Protein AF-A0A5B7I243-F1 (afdb_monomer_lite)

Radius of gyration: 12.22 Å; chains: 1; bounding box: 26×24×28 Å

Organism: Portunus trituberculatus (NCBI:txid210409)

Structure (mmCIF, N/CA/C/O backbone):
data_AF-A0A5B7I243-F1
#
_entry.id   AF-A0A5B7I243-F1
#
loop_
_atom_site.group_PDB
_atom_site.id
_atom_site.type_symbol
_atom_site.label_atom_id
_atom_site.label_alt_id
_atom_site.label_comp_id
_atom_site.label_asym_id
_atom_site.label_entity_id
_atom_site.label_seq_id
_atom_site.pdbx_PDB_ins_code
_atom_site.Cartn_x
_atom_site.Cartn_y
_atom_site.Cartn_z
_atom_site.occupancy
_atom_site.B_iso_or_equiv
_atom_site.auth_seq_id
_atom_site.auth_comp_id
_atom_site.auth_asym_id
_atom_site.auth_atom_id
_atom_site.pdbx_PDB_model_num
ATOM 1 N N . MET A 1 1 ? -18.899 2.736 11.578 1.00 91.00 1 MET A N 1
ATOM 2 C CA . MET A 1 1 ? -18.330 1.368 11.542 1.00 91.00 1 MET A CA 1
ATOM 3 C C . MET A 1 1 ? -16.824 1.363 11.769 1.00 91.00 1 MET A C 1
ATOM 5 O O . MET A 1 1 ? -16.410 0.809 12.776 1.00 91.00 1 MET A O 1
ATOM 9 N N . ILE A 1 2 ? -16.017 2.007 10.915 1.00 96.12 2 ILE A N 1
ATOM 10 C CA . ILE A 1 2 ? -14.555 2.107 11.118 1.00 96.12 2 ILE A CA 1
ATOM 11 C C . ILE A 1 2 ? -14.220 3.042 12.292 1.00 96.12 2 ILE A C 1
ATOM 13 O O . ILE A 1 2 ? -13.581 2.616 13.244 1.00 96.12 2 ILE A O 1
ATOM 17 N N . ALA A 1 3 ? -14.740 4.277 12.289 1.00 96.56 3 ALA A N 1
ATOM 18 C CA . ALA A 1 3 ? -14.537 5.232 13.392 1.00 96.56 3 ALA A CA 1
ATOM 19 C C . ALA A 1 3 ? -15.084 4.724 14.740 1.00 96.56 3 ALA A C 1
ATOM 21 O O . ALA A 1 3 ? -14.535 5.012 15.792 1.00 96.56 3 ALA A O 1
ATOM 22 N N . SER A 1 4 ? -16.143 3.910 14.698 1.00 96.62 4 SER A N 1
ATOM 23 C CA . SER A 1 4 ? -16.727 3.261 15.875 1.00 96.62 4 SER A CA 1
ATOM 24 C C . SER A 1 4 ? -16.002 1.967 16.286 1.00 96.62 4 SER A C 1
ATOM 26 O O . SER A 1 4 ? -16.560 1.203 17.065 1.00 96.62 4 SER A O 1
ATOM 28 N N . GLY A 1 5 ? -14.848 1.639 15.687 1.00 95.50 5 GLY A N 1
ATOM 29 C CA . GLY A 1 5 ? -14.015 0.475 16.027 1.00 95.50 5 GLY A CA 1
ATOM 30 C C . GLY A 1 5 ? -14.561 -0.902 15.626 1.00 95.50 5 GLY A C 1
ATOM 31 O O . GLY A 1 5 ? -13.911 -1.911 15.870 1.00 95.50 5 GLY A O 1
ATOM 32 N N . LYS A 1 6 ? -15.731 -0.970 14.983 1.00 97.50 6 LYS A N 1
ATOM 33 C CA . LYS A 1 6 ? -16.402 -2.238 14.638 1.00 97.50 6 LYS A CA 1
ATOM 34 C C . LYS A 1 6 ? -15.728 -2.984 13.482 1.00 97.50 6 LYS A C 1
ATOM 36 O O . LYS A 1 6 ? -15.971 -4.171 13.314 1.00 97.50 6 LYS A O 1
ATOM 41 N N . ILE A 1 7 ? -14.932 -2.293 12.661 1.00 97.06 7 ILE A N 1
ATOM 42 C CA . ILE A 1 7 ? -14.216 -2.877 11.518 1.00 97.06 7 ILE A CA 1
ATOM 43 C C . ILE A 1 7 ? -12.796 -2.309 11.478 1.00 97.06 7 ILE A C 1
ATOM 45 O O . ILE A 1 7 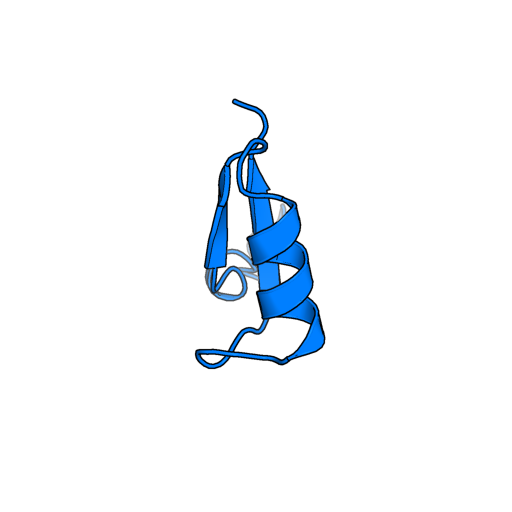? -12.620 -1.092 11.392 1.00 97.06 7 ILE A O 1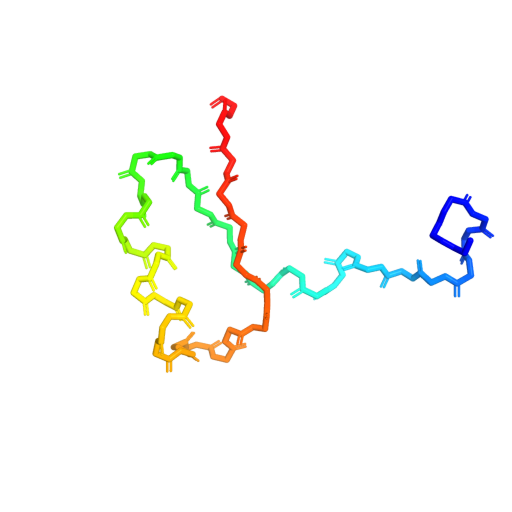
ATOM 49 N N . ASN A 1 8 ? -11.792 -3.189 11.481 1.00 96.38 8 ASN A N 1
ATOM 50 C CA . ASN A 1 8 ? -10.390 -2.823 11.288 1.00 96.38 8 ASN A CA 1
ATOM 51 C C . ASN A 1 8 ? -9.972 -3.058 9.831 1.00 96.38 8 ASN A C 1
ATOM 53 O O . ASN A 1 8 ? -9.733 -4.189 9.422 1.00 96.38 8 ASN A O 1
ATOM 57 N N . VAL A 1 9 ? -9.854 -1.980 9.057 1.00 96.25 9 VAL A N 1
ATOM 58 C CA . VAL A 1 9 ? -9.465 -2.046 7.636 1.00 96.25 9 VAL A CA 1
ATOM 59 C C . VAL A 1 9 ? -7.956 -1.973 7.410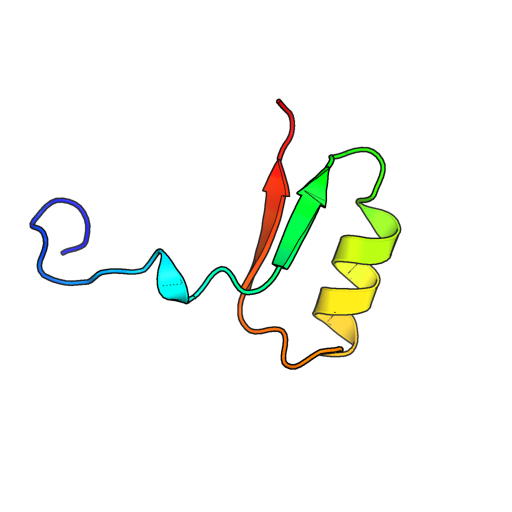 1.00 96.25 9 VAL A C 1
ATOM 61 O O . VAL A 1 9 ? -7.497 -2.219 6.298 1.00 96.25 9 VAL A O 1
ATOM 64 N N . LYS A 1 10 ? -7.165 -1.641 8.442 1.00 95.88 10 LYS A N 1
ATOM 65 C CA . LYS A 1 10 ? -5.708 -1.472 8.307 1.00 95.88 10 LYS A CA 1
ATOM 66 C C . LYS A 1 10 ? -4.999 -2.719 7.746 1.00 95.88 10 LYS A C 1
ATOM 68 O O . LYS A 1 10 ? -4.139 -2.527 6.890 1.00 95.88 10 LYS A O 1
ATOM 73 N N . PRO A 1 11 ? -5.359 -3.962 8.135 1.00 96.62 11 PRO A N 1
ATOM 74 C CA . PRO A 1 11 ? -4.721 -5.169 7.607 1.00 96.62 11 PRO A CA 1
ATOM 75 C C . PRO A 1 11 ? -4.954 -5.410 6.113 1.00 96.62 11 PRO A C 1
ATOM 77 O O . PRO A 1 11 ? -4.232 -6.196 5.515 1.00 96.62 11 PRO A O 1
ATOM 80 N N . LEU A 1 12 ? -5.940 -4.750 5.494 1.00 97.19 12 LEU A N 1
ATOM 81 C CA . LEU A 1 12 ? -6.192 -4.918 4.061 1.00 97.19 12 LEU A CA 1
ATOM 82 C C . LEU A 1 12 ? -5.063 -4.326 3.212 1.00 97.19 12 LEU A C 1
ATOM 84 O O . LEU A 1 12 ? -4.860 -4.770 2.086 1.00 97.19 12 LEU A O 1
ATOM 88 N N . ILE A 1 13 ? -4.332 -3.336 3.741 1.00 97.44 13 ILE A N 1
ATOM 89 C CA . ILE A 1 13 ? -3.217 -2.673 3.056 1.00 97.44 13 ILE A CA 1
ATOM 90 C C . ILE A 1 13 ? -2.018 -3.621 3.015 1.00 97.44 13 ILE A C 1
ATOM 92 O O . ILE A 1 13 ? -1.179 -3.633 3.911 1.00 97.44 13 ILE A O 1
ATOM 96 N N . THR A 1 14 ? -1.956 -4.406 1.945 1.00 97.94 14 THR A N 1
ATOM 97 C CA . THR A 1 14 ? -0.896 -5.389 1.682 1.00 97.94 14 THR A CA 1
ATOM 98 C C . THR A 1 14 ? 0.396 -4.768 1.164 1.00 97.94 14 THR A C 1
ATOM 100 O O . THR A 1 14 ? 1.469 -5.283 1.446 1.00 97.94 14 THR A O 1
ATOM 103 N N . HIS A 1 15 ? 0.305 -3.665 0.415 1.00 97.81 15 HIS A N 1
ATOM 104 C CA . HIS A 1 15 ? 1.459 -3.041 -0.229 1.00 97.81 15 HIS A CA 1
ATOM 105 C C . HIS A 1 15 ? 1.409 -1.524 -0.071 1.00 97.81 15 HIS A C 1
ATOM 107 O O . HIS A 1 15 ? 0.345 -0.908 -0.206 1.00 97.81 15 HIS A O 1
ATOM 113 N N . ARG A 1 16 ? 2.572 -0.933 0.208 1.00 97.62 16 ARG A N 1
ATOM 114 C CA . ARG A 1 16 ? 2.775 0.509 0.347 1.00 97.62 16 ARG A CA 1
ATOM 115 C C . ARG A 1 16 ? 3.907 0.932 -0.570 1.00 97.62 16 ARG A C 1
ATOM 117 O O . ARG A 1 16 ? 4.963 0.309 -0.549 1.00 97.62 16 ARG A O 1
ATOM 124 N N . PHE A 1 17 ? 3.667 1.986 -1.328 1.00 97.62 17 PHE A N 1
ATOM 125 C CA . PHE A 1 17 ? 4.622 2.576 -2.254 1.00 97.62 17 PHE A CA 1
ATOM 126 C C . PHE A 1 17 ? 4.715 4.075 -1.999 1.00 97.62 17 PHE A C 1
ATOM 128 O O . PHE A 1 17 ? 3.742 4.691 -1.545 1.00 97.62 17 PHE A O 1
ATOM 135 N N . LYS A 1 18 ? 5.871 4.664 -2.294 1.00 98.12 18 LYS A N 1
ATOM 136 C CA . LYS A 1 18 ? 5.983 6.125 -2.374 1.00 98.12 18 LYS A CA 1
ATOM 137 C C . LYS A 1 18 ? 5.421 6.638 -3.699 1.00 98.12 18 LYS A C 1
ATOM 139 O O . LYS A 1 18 ? 5.227 5.859 -4.636 1.00 98.12 18 LYS A O 1
ATOM 144 N N . LEU A 1 19 ? 5.179 7.944 -3.793 1.00 97.69 19 LEU A N 1
ATOM 145 C CA . LEU A 1 19 ? 4.670 8.567 -5.015 1.00 97.69 19 LEU A CA 1
ATOM 146 C C . LEU A 1 19 ? 5.592 8.321 -6.221 1.00 97.69 19 LEU A C 1
ATOM 148 O O . LEU A 1 19 ? 5.098 8.052 -7.317 1.00 97.69 19 LEU A O 1
ATOM 152 N N . GLU A 1 20 ? 6.911 8.319 -6.029 1.00 97.75 20 GLU A N 1
ATOM 153 C CA . GLU A 1 20 ? 7.883 8.069 -7.105 1.00 97.75 20 GLU A CA 1
ATOM 154 C C . GLU A 1 20 ? 7.782 6.638 -7.663 1.00 97.75 20 GLU A C 1
ATOM 156 O O . GLU A 1 20 ? 8.159 6.379 -8.804 1.00 97.75 20 GLU A O 1
ATOM 161 N N . GLU A 1 21 ? 7.226 5.705 -6.887 1.00 97.75 21 GLU A N 1
ATOM 162 C CA . GLU A 1 21 ? 7.051 4.297 -7.256 1.00 97.75 21 GLU A CA 1
ATOM 163 C C . GLU A 1 21 ? 5.662 4.004 -7.851 1.00 97.75 21 GLU A C 1
ATOM 165 O O . GLU A 1 21 ? 5.279 2.840 -7.998 1.00 97.75 21 GLU A O 1
ATOM 170 N N . SER A 1 22 ? 4.893 5.038 -8.215 1.00 97.44 22 SER A N 1
ATOM 171 C CA . SER A 1 22 ? 3.498 4.892 -8.659 1.00 97.44 22 SER A CA 1
ATOM 172 C C . SER A 1 22 ? 3.320 3.888 -9.798 1.00 97.44 22 SER A C 1
ATOM 174 O O . SER A 1 22 ? 2.377 3.104 -9.765 1.00 97.44 22 SER A O 1
ATOM 176 N N . ILE A 1 23 ? 4.233 3.850 -10.777 1.00 98.00 23 ILE A N 1
ATOM 177 C CA . ILE A 1 23 ? 4.152 2.897 -11.899 1.00 98.00 23 ILE A CA 1
ATOM 178 C C . ILE A 1 23 ? 4.154 1.454 -11.376 1.00 98.00 23 ILE A C 1
ATOM 180 O O . ILE A 1 23 ? 3.242 0.682 -11.669 1.00 98.00 23 ILE A O 1
ATOM 184 N N . LYS A 1 24 ? 5.109 1.120 -10.504 1.00 97.75 24 LYS A N 1
ATOM 185 C CA . LYS A 1 24 ? 5.215 -0.202 -9.876 1.00 97.75 24 LYS A CA 1
ATOM 186 C C . LYS A 1 24 ? 4.004 -0.520 -8.995 1.00 97.75 24 LYS A C 1
ATOM 188 O O . LYS A 1 24 ? 3.555 -1.668 -8.941 1.00 97.75 24 LYS A O 1
ATOM 193 N N . ALA A 1 25 ? 3.453 0.485 -8.315 1.00 98.00 25 ALA A N 1
ATOM 194 C CA . ALA A 1 25 ? 2.235 0.331 -7.528 1.00 98.00 25 ALA A CA 1
ATOM 195 C C . ALA A 1 25 ? 1.037 -0.068 -8.407 1.00 98.00 25 ALA A C 1
ATOM 197 O O . ALA A 1 25 ? 0.299 -0.992 -8.053 1.00 98.00 25 ALA A O 1
ATOM 198 N N . PHE A 1 26 ? 0.873 0.575 -9.568 1.00 98.06 26 PHE A N 1
ATOM 199 C CA . PHE A 1 26 ? -0.175 0.232 -10.532 1.00 98.06 26 PHE A CA 1
ATOM 200 C C . PHE A 1 26 ? 0.039 -1.146 -11.163 1.00 98.06 26 PHE A C 1
ATOM 202 O O . PHE A 1 26 ? -0.922 -1.905 -11.271 1.00 98.06 26 PHE A O 1
ATOM 209 N N . GLU A 1 27 ? 1.272 -1.522 -11.503 1.00 98.25 27 GLU A N 1
ATOM 210 C CA . GLU A 1 27 ? 1.586 -2.871 -11.999 1.00 98.25 27 GLU A CA 1
ATOM 211 C C . GLU A 1 27 ? 1.251 -3.955 -10.964 1.00 98.25 27 GLU A C 1
ATOM 213 O O . GLU A 1 27 ? 0.612 -4.961 -11.284 1.00 98.25 27 GLU A O 1
ATOM 218 N N . THR A 1 28 ? 1.618 -3.730 -9.699 1.00 97.88 28 THR A N 1
ATOM 219 C CA . THR A 1 28 ? 1.308 -4.643 -8.586 1.00 97.88 28 THR A CA 1
ATOM 220 C C . THR A 1 28 ? -0.204 -4.783 -8.399 1.00 97.88 28 THR A C 1
ATOM 222 O O . THR A 1 28 ? -0.706 -5.889 -8.203 1.00 97.88 28 THR A O 1
ATOM 225 N N . ALA A 1 29 ? -0.947 -3.677 -8.506 1.00 97.56 29 ALA A N 1
ATOM 226 C CA . ALA A 1 29 ? -2.404 -3.689 -8.420 1.00 97.56 29 ALA A CA 1
ATOM 227 C C . ALA A 1 29 ? -3.062 -4.411 -9.608 1.00 97.56 29 ALA A C 1
ATOM 229 O O . ALA A 1 29 ? -4.031 -5.139 -9.409 1.00 97.56 29 ALA A O 1
ATOM 230 N N . ALA A 1 30 ? -2.540 -4.233 -10.824 1.00 97.81 30 ALA A N 1
ATOM 231 C CA . ALA A 1 30 ? -3.083 -4.847 -12.035 1.00 97.81 30 ALA A CA 1
ATOM 232 C C . ALA A 1 30 ? -2.848 -6.363 -12.086 1.00 97.81 30 ALA A C 1
ATOM 234 O O . ALA A 1 30 ? -3.698 -7.112 -12.560 1.00 97.81 30 ALA A O 1
ATOM 235 N N . THR A 1 31 ? -1.693 -6.816 -11.601 1.00 97.50 31 THR A N 1
ATOM 236 C CA . THR A 1 31 ? -1.284 -8.229 -11.666 1.00 97.50 31 THR A CA 1
ATOM 237 C C . THR A 1 31 ? -1.682 -9.035 -10.433 1.00 97.50 31 THR A C 1
ATOM 239 O O . THR A 1 31 ? -1.689 -10.262 -10.484 1.00 97.50 31 THR A O 1
ATOM 242 N N . GLY A 1 32 ? -1.976 -8.374 -9.310 1.00 95.25 32 GLY A N 1
ATOM 243 C CA . GLY A 1 32 ? -2.159 -9.053 -8.027 1.00 95.25 32 GLY A CA 1
ATOM 244 C C . GLY A 1 32 ? -0.862 -9.655 -7.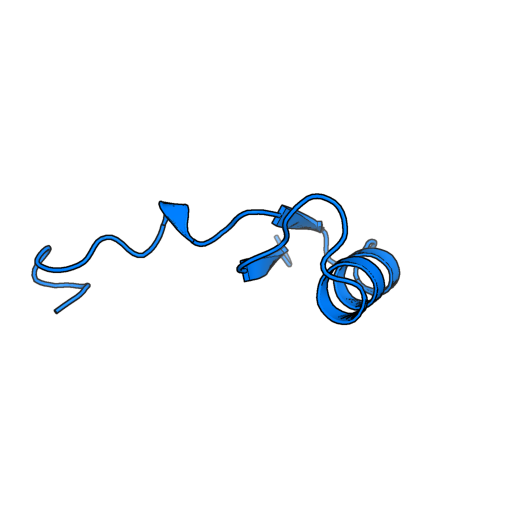471 1.00 95.25 32 GLY A C 1
ATOM 245 O O . GLY A 1 32 ? -0.915 -10.537 -6.608 1.00 95.25 32 GLY A O 1
ATOM 246 N N . ALA A 1 33 ? 0.302 -9.216 -7.966 1.00 94.62 33 ALA A N 1
ATOM 247 C CA . ALA A 1 33 ? 1.597 -9.767 -7.583 1.00 94.62 33 ALA A CA 1
ATOM 248 C C . ALA A 1 33 ? 1.801 -9.730 -6.060 1.00 94.62 33 ALA A C 1
ATOM 250 O O . ALA A 1 33 ? 1.386 -8.794 -5.377 1.00 94.62 33 ALA A O 1
ATOM 251 N N . GLY A 1 34 ? 2.425 -10.780 -5.521 1.00 92.12 34 GLY A N 1
ATOM 252 C CA . GLY A 1 34 ? 2.682 -10.881 -4.082 1.00 92.12 34 GLY A CA 1
ATOM 253 C C . GLY A 1 34 ? 1.422 -11.019 -3.219 1.00 92.12 34 GLY A C 1
ATOM 254 O O . GLY A 1 34 ? 1.486 -10.758 -2.022 1.00 92.12 34 GLY A O 1
ATOM 255 N N . GLY A 1 35 ? 0.276 -11.400 -3.798 1.00 95.94 35 GLY A N 1
ATOM 256 C CA . GLY A 1 35 ? -0.984 -11.516 -3.058 1.00 95.94 35 GLY A CA 1
ATOM 257 C C . GLY A 1 35 ? -1.586 -10.155 -2.710 1.00 95.94 35 GLY A C 1
ATOM 258 O O . GLY A 1 35 ? -2.104 -9.963 -1.609 1.00 95.94 35 GLY A O 1
ATOM 259 N N . ALA A 1 36 ? -1.480 -9.186 -3.623 1.00 96.88 36 ALA A N 1
ATOM 260 C CA . ALA A 1 36 ? -1.996 -7.843 -3.401 1.00 96.88 36 ALA A CA 1
ATOM 261 C C . ALA A 1 36 ? -3.525 -7.838 -3.206 1.00 96.88 36 ALA A C 1
ATOM 263 O O . ALA A 1 36 ? -4.277 -8.330 -4.042 1.00 96.88 36 ALA A O 1
ATOM 264 N N . ILE A 1 37 ? -3.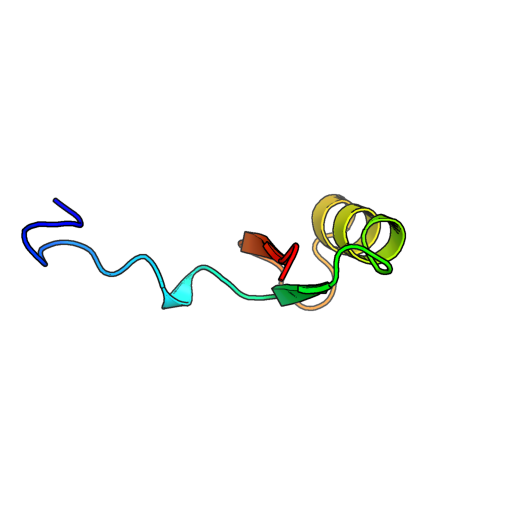976 -7.233 -2.101 1.00 97.25 37 ILE A N 1
ATOM 265 C CA . ILE A 1 37 ? -5.399 -7.027 -1.770 1.00 97.25 37 ILE A CA 1
ATOM 266 C C . ILE A 1 37 ? -5.731 -5.535 -1.840 1.00 97.25 37 ILE A C 1
ATOM 268 O O . ILE A 1 37 ? -6.647 -5.112 -2.541 1.00 97.25 37 ILE A O 1
ATOM 272 N N . LYS A 1 38 ? -4.955 -4.708 -1.132 1.00 97.50 38 LYS A N 1
ATOM 273 C CA . LYS A 1 38 ? -5.011 -3.247 -1.231 1.00 97.50 38 LYS A CA 1
ATOM 274 C C . LYS A 1 38 ? -3.597 -2.701 -1.353 1.00 97.50 38 LYS A C 1
ATOM 276 O O . LYS A 1 38 ? -2.750 -2.936 -0.487 1.00 97.50 38 LYS A O 1
ATOM 281 N N . VAL A 1 39 ? -3.379 -1.957 -2.430 1.00 98.00 39 VAL A N 1
ATOM 282 C CA . VAL A 1 39 ? -2.165 -1.181 -2.684 1.00 98.00 39 VAL A CA 1
ATOM 283 C C . VAL A 1 39 ? -2.432 0.274 -2.294 1.00 98.00 39 VAL A C 1
ATOM 285 O O . VAL A 1 39 ? -3.509 0.808 -2.580 1.00 98.00 39 VAL A O 1
ATOM 288 N N . MET A 1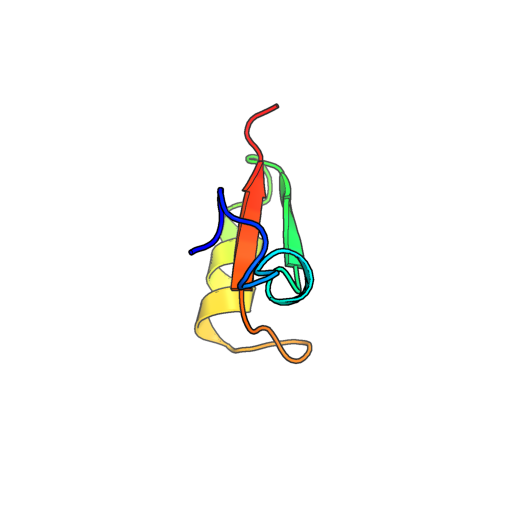 40 ? -1.485 0.898 -1.597 1.00 98.00 40 MET A N 1
ATOM 289 C CA . MET A 1 40 ? -1.541 2.302 -1.189 1.00 98.00 40 MET A CA 1
ATOM 290 C C . MET A 1 40 ? -0.290 3.032 -1.671 1.00 98.00 40 MET A C 1
ATOM 292 O O . MET A 1 40 ? 0.817 2.521 -1.518 1.00 98.00 40 MET A O 1
ATOM 296 N N . ILE A 1 41 ? -0.483 4.238 -2.199 1.00 98.12 41 ILE A N 1
ATOM 297 C CA . ILE A 1 41 ? 0.590 5.179 -2.515 1.00 98.12 41 ILE A CA 1
ATOM 298 C C . ILE A 1 41 ? 0.528 6.306 -1.482 1.00 98.12 41 ILE A C 1
ATOM 300 O O . ILE A 1 41 ? -0.548 6.869 -1.265 1.00 98.12 41 ILE A O 1
ATOM 304 N N . SER A 1 42 ? 1.654 6.594 -0.833 1.00 96.19 42 SER A N 1
ATOM 305 C CA . SER A 1 42 ? 1.805 7.717 0.097 1.00 96.19 42 SER A CA 1
ATOM 306 C C . SER A 1 42 ? 2.540 8.872 -0.584 1.00 96.19 42 SER A C 1
ATOM 308 O O . SER A 1 42 ? 3.567 8.653 -1.224 1.00 96.19 42 SER A O 1
ATOM 310 N N . CYS A 1 43 ? 2.026 10.091 -0.408 1.00 90.31 43 CYS A N 1
ATOM 311 C CA . CYS A 1 43 ? 2.607 11.341 -0.920 1.00 90.31 43 CYS A CA 1
ATOM 312 C C . CYS A 1 43 ? 3.202 12.198 0.211 1.00 90.31 43 CYS A C 1
ATOM 314 O O . CYS A 1 43 ? 3.055 13.418 0.192 1.00 90.31 43 CYS A O 1
ATOM 316 N N . GLU A 1 44 ? 3.757 11.542 1.232 1.00 72.06 44 GLU A N 1
ATOM 317 C CA . GLU A 1 44 ? 4.457 12.206 2.342 1.00 72.06 44 GLU A CA 1
ATOM 318 C C . GLU A 1 44 ? 5.837 12.708 1.911 1.00 72.06 44 GLU A C 1
ATOM 320 O O . GLU A 1 44 ? 6.502 11.986 1.131 1.00 72.06 44 GLU A O 1
#

Secondary structure (DSSP, 8-state):
-TTTTS---GGGEEEEEEGGGHHHHHHHHHHTGGG-SEEEEE--

pLDDT: mean 96.2, std 4.08, range [72.06, 98.25]

Sequence (44 aa):
MIASGKINVKPLITHRFKLEESIKAFETAATGAGGAIKVMISCE

Foldseek 3Di:
DVVVVPDDCVVQAPEEEEPVCVVVLVVCVVVCPPVRRDYYYDDD